Protein AF-A0A518GJH2-F1 (afdb_monomer_lite)

Foldseek 3Di:
DALDCVLVVVLVVLLQVLLVVQLVVVVVLCVVVPNPADPVLSVQLSVCLNLFLLSLCSSVQPDPDHPVRSVVSSVVSVVVVVVLCVCSVPVPDDDDPVVVVVNVVVSNVVSCNRSVSSVVSNVVSSD

Organism: NCBI:txid2528019

Sequence (127 aa):
MRLSWYHLIAFVSFAAIAATIAVRACLIYNEIAGTDKTPLHIGTIALGVVMGPMTGPIANSGEMGGPPVLILWTAILFVVLLATLTPFVFVRTRVSLAMHVLAWCGYLLACLAWFGSSIVSLGHYLS

Structure (mmCIF, N/CA/C/O backbone):
data_AF-A0A518GJH2-F1
#
_entry.id   AF-A0A518GJH2-F1
#
loop_
_atom_site.group_PDB
_atom_site.id
_atom_site.type_symbol
_atom_site.label_atom_id
_atom_site.label_alt_id
_atom_site.label_comp_id
_atom_site.label_asym_id
_atom_site.label_entity_id
_atom_site.label_seq_id
_atom_site.pdbx_PDB_ins_code
_atom_site.Cartn_x
_atom_site.Cartn_y
_atom_site.Cartn_z
_atom_site.occupancy
_atom_site.B_iso_or_equiv
_atom_site.auth_seq_id
_atom_site.auth_comp_id
_atom_site.auth_asym_id
_atom_site.auth_atom_id
_atom_site.pdbx_PDB_model_num
ATOM 1 N N . MET A 1 1 ? -12.882 5.480 24.668 1.00 56.16 1 MET A N 1
ATOM 2 C CA . MET A 1 1 ? -12.505 6.420 23.579 1.00 56.16 1 MET A CA 1
ATOM 3 C C . MET A 1 1 ? -13.247 6.027 22.304 1.00 56.16 1 MET A C 1
ATOM 5 O O . MET A 1 1 ? -13.651 4.873 22.217 1.00 56.16 1 MET A O 1
ATOM 9 N N . ARG A 1 2 ? -13.497 6.956 21.368 1.00 56.94 2 ARG A N 1
ATOM 10 C CA .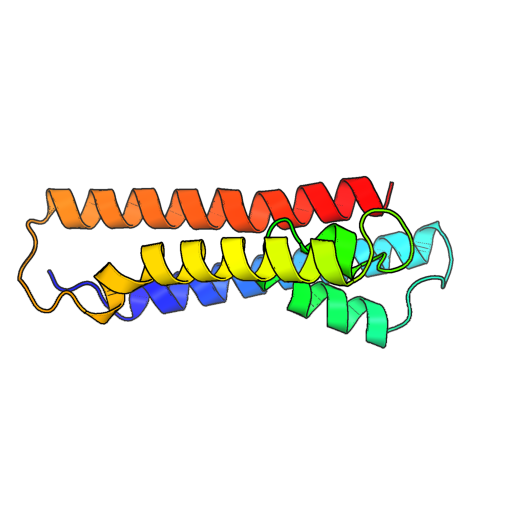 ARG A 1 2 ? -14.057 6.623 20.042 1.00 56.94 2 ARG A CA 1
ATOM 11 C C . ARG A 1 2 ? -12.912 6.285 19.086 1.00 56.94 2 ARG A C 1
ATOM 13 O O . ARG A 1 2 ? -11.862 6.915 19.177 1.00 56.94 2 ARG A O 1
ATOM 20 N N . LEU A 1 3 ? -13.115 5.325 18.188 1.00 57.00 3 LEU A N 1
ATOM 21 C CA . LEU A 1 3 ? -12.245 5.161 17.021 1.00 57.00 3 LEU A CA 1
ATOM 22 C C . LEU A 1 3 ? -12.409 6.425 16.159 1.00 57.00 3 LEU A C 1
ATOM 24 O O . LEU A 1 3 ? -13.532 6.845 15.888 1.00 57.00 3 LEU A O 1
ATOM 28 N N . SER A 1 4 ? -11.309 7.125 15.882 1.00 65.31 4 SER A N 1
ATOM 29 C CA . SER A 1 4 ? -11.326 8.504 15.372 1.00 65.31 4 SER A CA 1
ATOM 30 C C . SER A 1 4 ? -10.571 8.651 14.050 1.00 65.31 4 SER A C 1
ATOM 32 O O . SER A 1 4 ? -9.793 7.776 13.666 1.00 65.31 4 SER A O 1
ATOM 34 N N . TRP A 1 5 ? -10.733 9.815 13.411 1.00 69.44 5 TRP A N 1
ATOM 35 C CA . TRP A 1 5 ? -10.015 10.260 12.208 1.00 69.44 5 TRP A CA 1
ATOM 36 C C . TRP A 1 5 ? -8.495 10.049 12.232 1.00 69.44 5 TRP A C 1
ATOM 38 O O . TRP A 1 5 ? -7.892 9.928 11.170 1.00 69.44 5 TRP A O 1
ATOM 48 N N . TYR A 1 6 ? -7.872 9.933 13.409 1.00 73.25 6 TYR A N 1
ATOM 49 C CA . TYR A 1 6 ? -6.442 9.636 13.534 1.00 73.25 6 TYR A CA 1
ATOM 50 C C . TYR A 1 6 ? -6.035 8.329 12.836 1.00 73.25 6 TYR A C 1
ATOM 52 O O . TYR A 1 6 ? -4.927 8.241 12.317 1.00 73.25 6 TYR A O 1
ATOM 60 N N . HIS A 1 7 ? -6.937 7.347 12.742 1.00 72.88 7 HIS A N 1
ATOM 61 C CA . HIS A 1 7 ? -6.665 6.079 12.059 1.00 72.88 7 HIS A CA 1
ATOM 62 C C . HIS A 1 7 ? -6.573 6.249 10.547 1.00 72.88 7 HIS A C 1
ATOM 64 O O . HIS A 1 7 ? -5.660 5.718 9.912 1.00 72.88 7 HIS A O 1
ATOM 70 N N . LEU A 1 8 ? -7.477 7.050 9.983 1.00 72.12 8 LEU A N 1
ATOM 71 C CA . LEU A 1 8 ? -7.443 7.396 8.570 1.00 72.12 8 LEU A CA 1
ATOM 72 C C . LEU A 1 8 ? -6.216 8.252 8.246 1.00 72.12 8 LEU A C 1
ATOM 74 O O . LEU A 1 8 ? -5.555 8.004 7.246 1.00 72.12 8 LEU A O 1
ATOM 78 N N . ILE A 1 9 ? -5.880 9.215 9.110 1.00 79.44 9 ILE A N 1
ATOM 79 C CA . ILE A 1 9 ? -4.671 10.032 8.948 1.00 79.44 9 ILE A CA 1
ATOM 80 C C . ILE A 1 9 ? -3.436 9.129 8.903 1.00 79.44 9 ILE A C 1
ATOM 82 O O . ILE A 1 9 ? -2.652 9.235 7.967 1.00 79.44 9 ILE A O 1
ATOM 86 N N . ALA A 1 10 ? -3.306 8.187 9.844 1.00 78.44 10 ALA A N 1
ATOM 87 C CA . ALA A 1 10 ? -2.201 7.234 9.835 1.00 78.44 10 ALA A CA 1
ATOM 88 C C . ALA A 1 10 ? -2.176 6.387 8.552 1.00 78.44 10 ALA A C 1
ATOM 90 O O . ALA A 1 10 ? -1.111 6.248 7.959 1.00 78.44 10 ALA A O 1
ATOM 91 N N . PHE A 1 11 ? -3.328 5.892 8.075 1.00 78.06 11 PHE A N 1
ATOM 92 C CA . PHE A 1 11 ? -3.407 5.161 6.802 1.00 78.06 11 PHE A CA 1
ATOM 93 C C . PHE A 1 11 ? -2.824 5.966 5.646 1.00 78.06 11 PHE A C 1
ATOM 95 O O . PHE A 1 11 ? -1.952 5.494 4.922 1.00 78.06 11 PHE A O 1
ATOM 102 N N . VAL A 1 12 ? -3.320 7.195 5.487 1.00 79.81 12 VAL A N 1
ATOM 103 C CA . VAL A 1 12 ? -2.953 8.090 4.392 1.00 79.81 12 VAL A CA 1
ATOM 104 C C . VAL A 1 12 ? -1.471 8.438 4.483 1.00 79.81 12 VAL A C 1
ATOM 106 O O . VAL A 1 12 ? -0.792 8.453 3.460 1.00 79.81 12 VAL A O 1
ATOM 109 N N . SER A 1 13 ? -0.938 8.641 5.692 1.00 84.00 13 SER A N 1
ATOM 110 C CA . SER A 1 13 ? 0.496 8.845 5.903 1.00 84.00 13 SER A CA 1
ATOM 111 C C . SER A 1 13 ? 1.326 7.628 5.485 1.00 84.00 13 SER A C 1
ATOM 113 O O . SER A 1 13 ? 2.295 7.796 4.748 1.00 84.00 13 SER A O 1
ATOM 115 N N . PHE A 1 14 ? 0.950 6.408 5.886 1.00 82.06 14 PHE A N 1
ATOM 116 C CA . PHE A 1 14 ? 1.661 5.194 5.463 1.00 82.06 14 PHE A CA 1
ATOM 117 C C . PHE A 1 14 ? 1.575 4.969 3.950 1.00 82.06 14 PHE A C 1
ATOM 119 O O . PHE A 1 14 ? 2.590 4.662 3.327 1.00 82.06 14 PHE A O 1
ATOM 126 N N . ALA A 1 15 ? 0.404 5.193 3.351 1.00 80.81 15 ALA A N 1
ATOM 127 C CA . ALA A 1 15 ? 0.210 5.107 1.908 1.00 80.81 15 ALA A CA 1
ATOM 128 C C . ALA A 1 15 ? 1.095 6.112 1.157 1.00 80.81 15 ALA A C 1
ATOM 130 O O . ALA A 1 15 ? 1.757 5.743 0.191 1.00 80.81 15 ALA A O 1
ATOM 131 N N . ALA A 1 16 ? 1.166 7.363 1.625 1.00 82.88 16 ALA A N 1
ATOM 132 C CA . ALA A 1 16 ? 2.002 8.399 1.023 1.00 82.88 16 ALA A CA 1
ATOM 133 C C . ALA A 1 16 ? 3.502 8.072 1.121 1.00 82.88 16 ALA A C 1
ATOM 135 O O . ALA A 1 16 ? 4.241 8.247 0.147 1.00 82.88 16 ALA A O 1
ATOM 136 N N . ILE A 1 17 ? 3.956 7.561 2.272 1.00 86.31 17 ILE A N 1
ATOM 137 C CA . ILE A 1 17 ? 5.346 7.120 2.463 1.00 86.31 17 ILE A CA 1
ATOM 138 C C . ILE A 1 17 ? 5.663 5.967 1.507 1.00 86.31 17 ILE A C 1
ATOM 140 O O . ILE A 1 17 ? 6.653 6.026 0.778 1.00 86.31 17 ILE A O 1
ATOM 144 N N . ALA A 1 18 ? 4.810 4.945 1.458 1.00 82.56 18 ALA A N 1
ATOM 145 C CA . ALA A 1 18 ? 5.014 3.783 0.603 1.00 82.56 18 ALA A CA 1
ATOM 146 C C . ALA A 1 18 ? 4.985 4.153 -0.892 1.00 82.56 18 ALA A C 1
ATOM 148 O O . ALA A 1 18 ? 5.837 3.693 -1.649 1.00 82.56 18 ALA A O 1
ATOM 149 N N . ALA A 1 19 ? 4.080 5.044 -1.310 1.00 83.50 19 ALA A N 1
ATOM 150 C CA . ALA A 1 19 ? 4.037 5.569 -2.674 1.00 83.50 19 ALA A CA 1
ATOM 151 C C . ALA A 1 19 ? 5.325 6.328 -3.028 1.00 83.50 19 ALA A C 1
ATOM 153 O O . ALA A 1 19 ? 5.880 6.130 -4.106 1.00 83.50 19 ALA A O 1
ATOM 154 N N . THR A 1 20 ? 5.853 7.138 -2.105 1.00 85.94 20 THR A N 1
ATOM 155 C CA . THR A 1 20 ? 7.126 7.852 -2.301 1.00 85.94 20 THR A CA 1
ATOM 156 C C . THR A 1 20 ? 8.287 6.877 -2.500 1.00 85.94 20 THR A C 1
ATOM 158 O O . THR A 1 20 ? 9.099 7.065 -3.405 1.00 85.94 20 THR A O 1
ATOM 161 N N . ILE A 1 21 ? 8.355 5.816 -1.688 1.00 86.38 21 ILE A N 1
ATOM 162 C CA . ILE A 1 21 ? 9.377 4.768 -1.812 1.00 86.38 21 ILE A CA 1
ATOM 163 C C . ILE A 1 21 ? 9.241 4.043 -3.155 1.00 86.38 21 ILE A C 1
ATOM 165 O O . ILE A 1 21 ? 10.240 3.869 -3.847 1.00 86.38 21 ILE A O 1
ATOM 169 N N . ALA A 1 22 ? 8.024 3.672 -3.558 1.00 83.88 22 ALA A N 1
ATOM 170 C CA . ALA A 1 22 ? 7.772 2.992 -4.826 1.00 83.88 22 ALA A CA 1
ATOM 171 C C . ALA A 1 22 ? 8.164 3.851 -6.039 1.00 83.88 22 ALA A C 1
ATOM 173 O O . ALA A 1 22 ? 8.852 3.367 -6.936 1.00 83.88 22 ALA A O 1
ATOM 174 N N . VAL A 1 23 ? 7.802 5.139 -6.043 1.00 86.56 23 VAL A N 1
ATOM 175 C CA . VAL A 1 23 ? 8.216 6.093 -7.086 1.00 86.56 23 VAL A CA 1
ATOM 176 C C . VAL A 1 23 ? 9.737 6.204 -7.136 1.00 86.56 23 VAL A C 1
ATOM 178 O O . VAL A 1 23 ? 10.321 6.107 -8.212 1.00 86.56 23 VAL A O 1
ATOM 181 N N . ARG A 1 24 ? 10.397 6.362 -5.981 1.00 86.56 24 ARG A N 1
ATOM 182 C CA . ARG A 1 24 ? 11.863 6.411 -5.902 1.00 86.56 24 ARG A CA 1
ATOM 183 C C . ARG A 1 24 ? 12.509 5.137 -6.440 1.00 86.56 24 ARG A C 1
ATOM 185 O O . ARG A 1 24 ? 13.448 5.246 -7.218 1.00 86.56 24 ARG A O 1
ATOM 192 N N . ALA A 1 25 ? 11.997 3.964 -6.078 1.00 82.12 25 ALA A N 1
ATOM 193 C CA . ALA A 1 25 ? 12.499 2.685 -6.571 1.00 82.12 25 ALA A CA 1
ATOM 194 C C . ALA A 1 25 ? 12.365 2.571 -8.097 1.00 82.12 25 ALA A C 1
ATOM 196 O O . ALA A 1 25 ? 13.317 2.168 -8.757 1.00 82.12 25 ALA A O 1
ATOM 197 N N . CYS A 1 26 ? 11.235 3.000 -8.670 1.00 81.81 26 CYS A N 1
ATOM 198 C CA . CYS A 1 26 ? 11.041 2.997 -10.123 1.00 81.81 26 CYS A CA 1
ATOM 199 C C . CYS A 1 26 ? 11.987 3.966 -10.847 1.00 81.81 26 CYS A C 1
ATOM 201 O O . CYS A 1 26 ? 12.497 3.639 -11.914 1.00 81.81 26 CYS A O 1
ATOM 203 N N . LEU A 1 27 ? 12.231 5.152 -10.278 1.00 85.56 27 LEU A N 1
ATOM 204 C CA . LEU A 1 27 ? 13.174 6.122 -10.844 1.00 85.56 27 LEU A CA 1
ATOM 205 C C . LEU A 1 27 ? 14.609 5.585 -10.820 1.00 85.56 27 LEU A C 1
ATOM 207 O O . LEU A 1 27 ? 15.281 5.632 -11.843 1.00 85.56 27 LEU A O 1
ATOM 211 N N . ILE A 1 28 ? 15.041 5.015 -9.691 1.00 85.31 28 ILE A N 1
ATOM 212 C CA . ILE A 1 2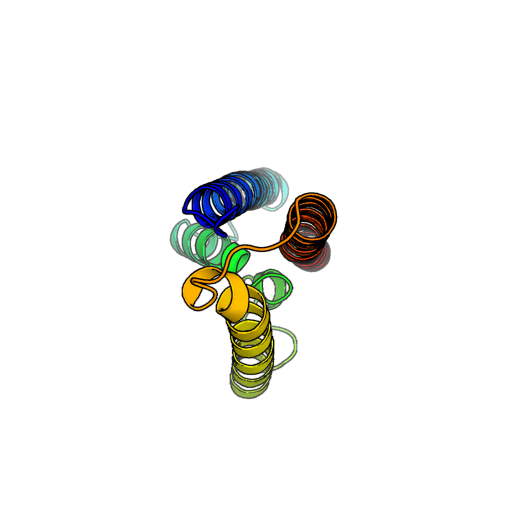8 ? 16.365 4.386 -9.562 1.00 85.31 28 ILE A CA 1
ATOM 213 C C . ILE A 1 28 ? 16.498 3.211 -10.538 1.00 85.31 28 ILE A C 1
ATOM 215 O O . ILE A 1 28 ? 17.519 3.077 -11.205 1.00 85.31 28 ILE A O 1
ATOM 219 N N . TYR A 1 29 ? 15.461 2.378 -10.667 1.00 79.94 29 TYR A N 1
ATOM 220 C CA . TYR A 1 29 ? 15.454 1.286 -11.638 1.00 79.94 29 TYR A CA 1
ATOM 221 C C . TYR A 1 29 ? 15.621 1.807 -13.071 1.00 79.94 29 TYR A C 1
ATOM 223 O O . TYR A 1 29 ? 16.470 1.303 -13.795 1.00 79.94 29 TYR A O 1
ATOM 231 N N . ASN A 1 30 ? 14.892 2.857 -13.463 1.00 82.50 30 ASN A N 1
ATOM 232 C CA . ASN A 1 30 ? 15.046 3.481 -14.781 1.00 82.50 30 ASN A CA 1
ATOM 233 C C . ASN A 1 30 ? 16.439 4.094 -15.015 1.00 82.50 30 ASN A C 1
ATOM 235 O O . ASN A 1 30 ? 16.909 4.153 -16.150 1.00 82.50 30 ASN A O 1
ATOM 239 N N . GLU A 1 31 ? 17.104 4.587 -13.970 1.00 84.44 31 GLU A N 1
ATOM 240 C CA . GLU A 1 31 ? 18.485 5.075 -14.081 1.00 84.44 31 GLU A CA 1
ATOM 241 C C . GLU A 1 31 ? 19.471 3.926 -14.360 1.00 84.44 31 GLU A C 1
ATOM 243 O O . GLU A 1 31 ? 20.432 4.119 -15.102 1.00 84.44 31 GLU A O 1
ATOM 248 N N . ILE A 1 32 ? 19.223 2.731 -13.808 1.00 83.06 32 ILE A N 1
ATOM 249 C CA . ILE A 1 32 ? 20.102 1.555 -13.934 1.00 83.06 32 ILE A CA 1
ATOM 250 C C . ILE A 1 32 ? 19.798 0.739 -15.201 1.00 83.06 32 ILE A C 1
ATOM 252 O O . ILE A 1 32 ? 20.711 0.390 -15.945 1.00 83.06 32 ILE A O 1
ATOM 256 N N . ALA A 1 33 ? 18.526 0.418 -15.446 1.00 75.00 33 ALA A N 1
ATOM 257 C CA . ALA A 1 33 ? 18.062 -0.428 -16.548 1.00 75.00 33 ALA A CA 1
ATOM 258 C C . ALA A 1 33 ? 17.808 0.352 -17.854 1.00 75.00 33 ALA A C 1
ATOM 260 O O . ALA A 1 33 ? 17.539 -0.247 -18.894 1.00 75.00 33 ALA A O 1
ATOM 261 N N . GLY A 1 34 ? 17.893 1.685 -17.817 1.00 74.38 34 GLY A N 1
ATOM 262 C CA . GLY A 1 34 ? 17.456 2.560 -18.902 1.00 74.38 34 GLY A CA 1
ATOM 263 C C . GLY A 1 34 ? 15.966 2.911 -18.811 1.00 74.38 34 GLY A C 1
ATOM 264 O O . GLY A 1 34 ? 15.264 2.553 -17.870 1.00 74.38 34 GLY A O 1
ATOM 265 N N . THR A 1 35 ? 15.454 3.662 -19.787 1.00 71.88 35 THR A N 1
ATOM 266 C CA . THR A 1 35 ? 14.129 4.312 -19.723 1.00 71.88 35 THR A CA 1
ATOM 267 C C . THR A 1 35 ? 12.957 3.370 -20.058 1.00 71.88 35 THR A C 1
ATOM 269 O O . THR A 1 35 ? 12.150 3.657 -20.938 1.00 71.88 35 THR A O 1
ATOM 272 N N . ASP A 1 36 ? 12.849 2.240 -19.359 1.00 71.56 36 ASP A N 1
ATOM 273 C CA . ASP A 1 36 ? 11.829 1.209 -19.612 1.00 71.56 36 ASP A CA 1
ATOM 274 C C . ASP A 1 36 ? 10.449 1.565 -19.013 1.00 71.56 36 ASP A C 1
ATOM 276 O O . ASP A 1 36 ? 9.398 1.338 -19.619 1.00 71.56 36 ASP A O 1
ATOM 280 N N . LYS A 1 37 ? 10.406 2.216 -17.840 1.00 76.56 37 LYS A N 1
ATOM 281 C CA . LYS A 1 37 ? 9.142 2.620 -17.197 1.00 76.56 37 LYS A CA 1
ATOM 282 C C . LYS A 1 37 ? 8.782 4.072 -17.525 1.00 76.56 37 LYS A C 1
ATOM 284 O O . LYS A 1 37 ? 9.484 5.011 -17.158 1.00 76.56 37 LYS A O 1
ATOM 289 N N . THR A 1 38 ? 7.641 4.282 -18.177 1.00 82.25 38 THR A N 1
ATOM 290 C CA . THR A 1 38 ? 7.124 5.626 -18.494 1.00 82.25 38 THR A CA 1
ATOM 291 C C . THR A 1 38 ? 6.602 6.357 -17.244 1.00 82.25 38 THR A C 1
ATOM 293 O O . THR A 1 38 ? 6.227 5.710 -16.263 1.00 82.25 38 THR A O 1
ATOM 296 N N . PRO A 1 39 ? 6.479 7.700 -17.261 1.00 79.81 39 PRO A N 1
ATOM 297 C CA . PRO A 1 39 ? 5.866 8.446 -16.157 1.00 79.81 39 PRO A CA 1
ATOM 298 C C . PRO A 1 39 ? 4.452 7.965 -15.805 1.00 79.81 39 PRO A C 1
ATOM 300 O O . PRO A 1 39 ? 4.078 7.948 -14.634 1.00 79.81 39 PRO A O 1
ATOM 303 N N . LEU A 1 40 ? 3.684 7.525 -16.810 1.00 76.94 40 LEU A N 1
ATOM 304 C CA . LEU A 1 40 ? 2.363 6.936 -16.605 1.00 76.94 40 LEU A CA 1
ATOM 305 C C . LEU A 1 40 ? 2.457 5.624 -15.813 1.00 76.94 40 LEU A C 1
ATOM 307 O O . LEU A 1 40 ? 1.733 5.470 -14.836 1.00 76.94 40 LEU A O 1
ATOM 311 N N . HIS A 1 41 ? 3.390 4.729 -16.165 1.00 76.50 41 HIS A N 1
ATOM 312 C CA . HIS A 1 41 ? 3.636 3.493 -15.411 1.00 76.50 41 HIS A CA 1
ATOM 313 C C . HIS A 1 41 ? 4.019 3.772 -13.955 1.00 76.50 41 HIS A C 1
ATOM 315 O O . HIS A 1 41 ? 3.469 3.156 -13.045 1.00 76.50 41 HIS A O 1
ATOM 321 N N . ILE A 1 42 ? 4.913 4.733 -13.718 1.00 81.69 42 ILE A N 1
ATOM 322 C CA . ILE A 1 42 ? 5.330 5.118 -12.363 1.00 81.69 42 ILE A CA 1
ATOM 323 C C . ILE A 1 42 ? 4.137 5.666 -11.565 1.00 81.69 42 ILE A C 1
ATOM 325 O O . ILE A 1 42 ? 3.960 5.313 -10.399 1.00 81.69 42 ILE A O 1
ATOM 329 N N . GLY A 1 43 ? 3.283 6.478 -12.195 1.00 76.75 43 GLY A N 1
ATOM 330 C CA . GLY A 1 43 ? 2.044 6.969 -11.590 1.00 76.75 43 GLY A CA 1
ATOM 331 C C . GLY A 1 43 ? 1.071 5.841 -11.233 1.00 76.75 43 GLY A C 1
ATOM 332 O O . GLY A 1 43 ? 0.522 5.826 -10.132 1.00 76.75 43 GLY A O 1
ATOM 333 N N . THR A 1 44 ? 0.899 4.856 -12.116 1.00 75.81 44 THR A N 1
ATOM 334 C CA . THR A 1 44 ? 0.065 3.674 -11.856 1.00 75.81 44 THR A CA 1
ATOM 335 C C . THR A 1 44 ? 0.613 2.838 -10.701 1.00 75.81 44 THR A C 1
ATOM 337 O O . THR A 1 44 ? -0.166 2.412 -9.853 1.00 75.81 44 THR A O 1
ATOM 340 N N . ILE A 1 45 ? 1.933 2.655 -10.603 1.00 77.75 45 ILE A N 1
ATOM 341 C CA . ILE A 1 45 ? 2.576 1.953 -9.481 1.00 77.75 45 ILE A CA 1
ATOM 342 C C . ILE A 1 45 ? 2.357 2.718 -8.173 1.00 77.75 45 ILE A C 1
ATOM 344 O O . ILE A 1 45 ? 1.980 2.113 -7.173 1.00 77.75 45 ILE A O 1
ATOM 348 N N . ALA A 1 46 ? 2.520 4.045 -8.178 1.00 80.06 46 ALA A N 1
ATOM 349 C CA . ALA A 1 46 ? 2.304 4.885 -7.001 1.00 80.06 46 ALA A CA 1
ATOM 350 C C . ALA A 1 46 ? 0.871 4.772 -6.451 1.00 80.06 46 ALA A C 1
ATOM 352 O O . ALA A 1 46 ? 0.675 4.732 -5.237 1.00 80.06 46 ALA A O 1
ATOM 353 N N . LEU A 1 47 ? -0.124 4.675 -7.338 1.00 74.88 47 LEU A N 1
ATOM 354 C CA . LEU A 1 47 ? -1.518 4.410 -6.968 1.00 74.88 47 LEU A CA 1
ATOM 355 C C . LEU A 1 47 ? -1.731 2.946 -6.548 1.00 74.88 47 LEU A C 1
ATOM 357 O O . LEU A 1 47 ? -2.465 2.671 -5.598 1.00 74.88 47 LEU A O 1
ATOM 361 N N . GLY A 1 48 ? -1.049 2.019 -7.223 1.00 73.56 48 GLY A N 1
ATOM 362 C CA . GLY A 1 48 ? -1.076 0.583 -6.964 1.00 73.56 48 GLY A CA 1
ATOM 363 C C . GLY A 1 48 ? -0.645 0.213 -5.548 1.00 73.56 48 GLY A C 1
ATOM 364 O O . GLY A 1 48 ? -1.216 -0.711 -4.983 1.00 73.56 48 GLY A O 1
ATOM 365 N N . VAL A 1 49 ? 0.253 0.987 -4.926 1.00 77.19 49 VAL A N 1
ATOM 366 C CA . VAL A 1 49 ? 0.726 0.780 -3.540 1.00 77.19 49 VAL A CA 1
ATOM 367 C C . VAL A 1 49 ? -0.409 0.688 -2.517 1.00 77.19 49 VAL A C 1
ATOM 369 O O . VAL A 1 49 ? -0.307 -0.048 -1.533 1.00 77.19 49 VAL A O 1
ATOM 372 N N . VAL A 1 50 ? -1.529 1.378 -2.751 1.00 75.12 50 VAL A N 1
ATOM 373 C CA . VAL A 1 50 ? -2.717 1.284 -1.885 1.00 75.12 50 VAL A CA 1
ATOM 374 C C . VAL A 1 50 ? -3.329 -0.123 -1.923 1.00 75.12 50 VAL A C 1
ATOM 376 O O . VAL A 1 50 ? -3.906 -0.578 -0.936 1.00 75.12 50 VAL A O 1
ATOM 379 N N . MET A 1 51 ? -3.144 -0.848 -3.025 1.00 70.06 51 MET A N 1
ATOM 380 C CA . MET A 1 51 ? -3.612 -2.220 -3.233 1.00 70.06 51 MET A CA 1
ATOM 381 C C . MET A 1 51 ? -2.698 -3.276 -2.588 1.00 70.06 51 MET A C 1
ATOM 383 O O . MET A 1 51 ? -2.977 -4.472 -2.690 1.00 70.06 51 MET A O 1
ATOM 387 N N . GLY A 1 52 ? -1.625 -2.858 -1.908 1.00 77.12 52 GLY A N 1
ATOM 388 C CA . GLY A 1 52 ? -0.772 -3.746 -1.126 1.00 77.12 52 GLY A CA 1
ATOM 389 C C . GLY A 1 52 ? 0.010 -4.721 -2.016 1.00 77.12 52 GLY A C 1
ATOM 390 O O . GLY A 1 52 ? 0.703 -4.284 -2.934 1.00 77.12 52 GLY A O 1
ATOM 391 N N . PRO A 1 53 ? -0.084 -6.043 -1.802 1.00 70.88 53 PRO A N 1
ATOM 392 C CA . PRO A 1 53 ? 0.699 -7.029 -2.553 1.00 70.88 53 PRO A CA 1
ATOM 393 C C . PRO A 1 53 ? 0.363 -7.079 -4.056 1.00 70.88 53 PRO A C 1
ATOM 395 O O . PRO A 1 53 ? 1.066 -7.740 -4.817 1.00 70.88 53 PRO A O 1
ATOM 398 N N . MET A 1 54 ? -0.682 -6.374 -4.505 1.00 70.38 54 MET A N 1
ATOM 399 C CA . MET A 1 54 ? -1.052 -6.280 -5.920 1.00 70.38 54 MET A CA 1
ATOM 400 C C . MET A 1 54 ? -0.224 -5.271 -6.721 1.00 70.38 54 MET A C 1
ATOM 402 O O . MET A 1 54 ? -0.277 -5.284 -7.949 1.00 70.38 54 MET A O 1
ATOM 406 N N . THR A 1 55 ? 0.584 -4.444 -6.061 1.00 75.50 55 THR A N 1
ATOM 407 C CA . THR A 1 55 ? 1.428 -3.438 -6.721 1.00 75.50 55 THR A CA 1
ATOM 408 C C . THR A 1 55 ? 2.405 -4.036 -7.726 1.00 75.50 55 THR A C 1
ATOM 410 O O . THR A 1 55 ? 2.564 -3.470 -8.802 1.00 75.50 55 THR A O 1
ATOM 413 N N . GLY A 1 56 ? 3.033 -5.177 -7.420 1.00 71.25 56 GLY A N 1
ATOM 414 C CA . GLY A 1 56 ? 3.958 -5.847 -8.342 1.00 71.25 56 GLY A CA 1
ATOM 415 C C . GLY A 1 56 ? 3.273 -6.313 -9.634 1.00 71.25 56 GLY A C 1
ATOM 416 O O . GLY A 1 56 ? 3.679 -5.892 -10.716 1.00 71.25 56 GLY A O 1
ATOM 417 N N . PRO A 1 57 ? 2.172 -7.083 -9.552 1.00 70.06 57 PRO A N 1
ATOM 418 C CA . PRO A 1 57 ? 1.400 -7.459 -10.736 1.00 70.06 57 PRO A CA 1
ATOM 419 C C . PRO A 1 57 ? 0.825 -6.264 -11.516 1.00 70.06 57 PRO A C 1
ATOM 421 O O . PRO A 1 57 ? 0.784 -6.294 -12.743 1.00 70.06 57 PRO A O 1
ATOM 424 N N . ILE A 1 58 ? 0.429 -5.177 -10.840 1.00 71.25 58 ILE A N 1
ATOM 425 C CA . ILE A 1 58 ? 0.024 -3.922 -11.503 1.00 71.25 58 ILE A CA 1
ATOM 426 C C . ILE A 1 58 ? 1.204 -3.294 -12.268 1.00 71.25 58 ILE A C 1
ATOM 428 O O . ILE A 1 58 ? 1.019 -2.803 -13.381 1.00 71.25 58 ILE A O 1
ATOM 432 N N . ALA A 1 59 ? 2.414 -3.329 -11.700 1.00 69.31 59 ALA A N 1
ATOM 433 C CA . ALA A 1 59 ? 3.630 -2.787 -12.310 1.00 69.31 59 ALA A CA 1
ATOM 434 C C . ALA A 1 59 ? 4.056 -3.525 -13.593 1.00 69.31 59 ALA A C 1
ATOM 436 O O . ALA A 1 59 ? 4.732 -2.936 -14.441 1.00 69.31 59 ALA A O 1
ATOM 437 N N . ASN A 1 60 ? 3.660 -4.794 -13.731 1.00 67.19 60 ASN A N 1
ATOM 438 C CA . ASN A 1 60 ? 4.064 -5.691 -14.812 1.00 67.19 60 ASN A CA 1
ATOM 439 C C . ASN A 1 60 ? 2.871 -6.463 -15.397 1.00 67.19 60 ASN A C 1
ATOM 441 O O . ASN A 1 60 ? 2.986 -7.656 -15.646 1.00 67.19 60 ASN A O 1
ATOM 445 N N . SER A 1 61 ? 1.740 -5.792 -15.657 1.00 60.00 61 SER A N 1
ATOM 446 C CA . SER A 1 61 ? 0.475 -6.379 -16.164 1.00 60.00 61 SER A CA 1
ATOM 447 C C . SER A 1 61 ? 0.550 -7.275 -17.429 1.00 60.00 61 SER A C 1
ATOM 449 O O . SER A 1 61 ? -0.481 -7.767 -17.889 1.00 60.00 61 SER A O 1
ATOM 451 N N . GLY A 1 62 ? 1.746 -7.516 -17.978 1.00 55.28 62 GLY A N 1
ATOM 452 C CA . GLY A 1 62 ? 2.045 -8.487 -19.029 1.00 55.28 62 GLY A CA 1
ATOM 453 C C . GLY A 1 62 ? 2.568 -9.858 -18.566 1.00 55.28 62 GLY A C 1
ATOM 454 O O . GLY A 1 62 ? 2.454 -10.797 -19.348 1.00 55.28 62 GLY A O 1
ATOM 455 N N . GLU A 1 63 ? 3.084 -10.034 -17.340 1.00 55.56 63 GLU A N 1
ATOM 456 C CA . GLU A 1 63 ? 3.682 -11.313 -16.907 1.00 55.56 63 GLU A CA 1
ATOM 457 C C . GLU A 1 63 ? 3.181 -11.793 -15.526 1.00 55.56 63 GLU A C 1
ATOM 459 O O . GLU A 1 63 ? 3.331 -11.131 -14.505 1.00 55.56 63 GLU A O 1
ATOM 464 N N . MET A 1 64 ? 2.589 -12.997 -15.549 1.00 39.78 64 MET A N 1
ATOM 465 C CA . MET A 1 64 ? 1.945 -13.792 -14.485 1.00 39.78 64 MET A CA 1
ATOM 466 C C . MET A 1 64 ? 0.608 -13.298 -13.896 1.00 39.78 64 MET A C 1
ATOM 468 O O . MET A 1 64 ? 0.528 -12.397 -13.069 1.00 39.78 64 MET A O 1
ATOM 472 N N . GLY A 1 65 ? -0.454 -14.040 -14.247 1.00 46.56 65 GLY A N 1
ATOM 473 C CA . GLY A 1 65 ? -1.809 -13.885 -13.716 1.00 46.56 65 GLY A CA 1
ATOM 474 C C . GLY A 1 65 ? -2.583 -12.817 -14.476 1.00 46.56 65 GLY A C 1
ATOM 475 O O . GLY A 1 65 ? -2.675 -11.685 -14.023 1.00 46.56 65 GLY A O 1
ATOM 476 N N . GLY A 1 66 ? -3.130 -13.175 -15.642 1.00 52.69 66 GLY A N 1
ATOM 477 C CA . GLY A 1 66 ? -3.852 -12.235 -16.503 1.00 52.69 66 GLY A CA 1
ATOM 478 C C . GLY A 1 66 ? -4.949 -11.429 -15.780 1.00 52.69 66 GLY A C 1
ATOM 479 O O . GLY A 1 66 ? -5.332 -11.757 -14.651 1.00 52.69 66 GLY A O 1
ATOM 480 N N . PRO A 1 67 ? -5.530 -10.417 -16.453 1.00 58.91 67 PRO A N 1
ATOM 481 C CA . PRO A 1 67 ? -6.456 -9.446 -15.859 1.00 58.91 67 PRO A CA 1
ATOM 482 C C . PRO A 1 67 ? -7.513 -10.025 -14.891 1.00 58.91 67 PRO A C 1
ATOM 484 O O . PRO A 1 67 ? -7.738 -9.422 -13.842 1.00 58.91 67 PRO A O 1
ATOM 487 N N . PRO A 1 68 ? -8.125 -11.204 -15.142 1.00 60.69 68 PRO A N 1
ATOM 488 C CA . PRO A 1 68 ? -9.132 -11.775 -14.242 1.00 60.69 68 PRO A CA 1
ATOM 489 C C . PRO A 1 68 ? -8.613 -12.172 -12.850 1.00 60.69 68 PRO A C 1
ATOM 491 O O . PRO A 1 68 ? -9.313 -11.981 -11.857 1.00 60.69 68 PRO A O 1
ATOM 494 N N . VAL A 1 69 ? -7.397 -12.720 -12.753 1.00 62.69 69 VAL A N 1
ATOM 495 C CA . VAL A 1 69 ? -6.823 -13.201 -11.479 1.00 62.69 69 VAL A CA 1
ATOM 496 C C . VAL A 1 69 ? -6.398 -12.016 -10.613 1.00 62.69 69 VAL A C 1
ATOM 498 O O . VAL A 1 69 ? -6.625 -12.005 -9.404 1.00 62.69 69 VAL A O 1
ATOM 501 N N . LEU A 1 70 ? -5.863 -10.982 -11.259 1.00 61.91 70 LEU A N 1
ATOM 502 C CA . LEU A 1 70 ? -5.491 -9.705 -10.656 1.00 61.91 70 LEU A CA 1
ATOM 503 C C . LEU A 1 70 ? -6.715 -8.983 -10.070 1.00 61.91 70 LEU A C 1
ATOM 505 O O . LEU A 1 70 ? -6.675 -8.530 -8.927 1.00 61.91 70 LEU A O 1
ATOM 509 N N . ILE A 1 71 ? -7.831 -8.948 -10.809 1.00 66.19 71 ILE A N 1
ATOM 510 C CA . ILE A 1 71 ? -9.102 -8.366 -10.349 1.00 66.19 71 ILE A CA 1
ATOM 511 C C . ILE A 1 71 ? -9.669 -9.145 -9.157 1.00 66.19 71 ILE A C 1
ATOM 513 O O . ILE A 1 71 ? -10.111 -8.531 -8.187 1.00 66.19 71 ILE A O 1
ATOM 517 N N . LEU A 1 72 ? -9.634 -10.482 -9.197 1.00 69.25 72 LEU A N 1
ATOM 518 C CA . LEU A 1 72 ? -10.138 -11.325 -8.110 1.00 69.25 72 LEU A CA 1
ATOM 519 C C . LEU A 1 72 ? -9.372 -11.082 -6.804 1.00 69.25 72 LEU A C 1
ATOM 521 O O . LEU A 1 72 ? -9.985 -10.802 -5.774 1.00 69.25 72 LEU A O 1
ATOM 525 N N . TRP A 1 73 ? -8.041 -11.153 -6.843 1.00 65.44 73 TRP A N 1
ATOM 526 C CA . TRP A 1 73 ? -7.210 -10.913 -5.662 1.00 65.44 73 TRP A CA 1
ATOM 527 C C . TRP A 1 73 ? -7.343 -9.485 -5.154 1.00 65.44 73 TRP A C 1
ATOM 529 O O . TRP A 1 73 ? -7.480 -9.283 -3.951 1.00 65.44 73 TRP A O 1
ATOM 539 N N . THR A 1 74 ? -7.405 -8.512 -6.061 1.00 67.12 74 THR A N 1
ATOM 540 C CA . THR A 1 74 ? -7.674 -7.113 -5.728 1.00 67.12 74 THR A CA 1
ATOM 541 C C . THR A 1 74 ? -9.007 -6.953 -4.997 1.00 67.12 74 THR A C 1
ATOM 543 O O . THR A 1 74 ? -9.057 -6.295 -3.960 1.00 67.12 74 THR A O 1
ATOM 546 N N . ALA A 1 75 ? -10.079 -7.585 -5.479 1.00 69.75 75 ALA A N 1
ATOM 547 C CA . ALA A 1 75 ? -11.388 -7.538 -4.835 1.00 69.75 75 ALA A CA 1
ATOM 548 C C . ALA A 1 75 ? -11.363 -8.182 -3.441 1.00 69.75 75 ALA A C 1
ATOM 550 O O . ALA A 1 75 ? -11.866 -7.589 -2.489 1.00 69.75 75 ALA A O 1
ATOM 551 N N . ILE A 1 76 ? -10.735 -9.354 -3.294 1.00 72.50 76 I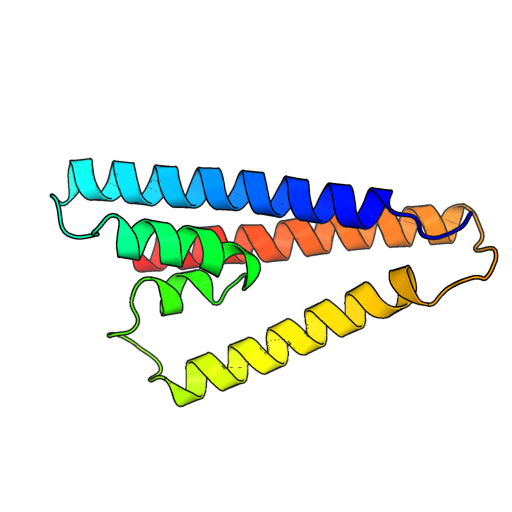LE A N 1
ATOM 552 C CA . ILE A 1 76 ? -10.598 -10.049 -2.003 1.00 72.50 76 ILE A CA 1
ATOM 553 C C . ILE A 1 76 ? -9.833 -9.173 -1.006 1.00 72.50 76 ILE A C 1
ATOM 555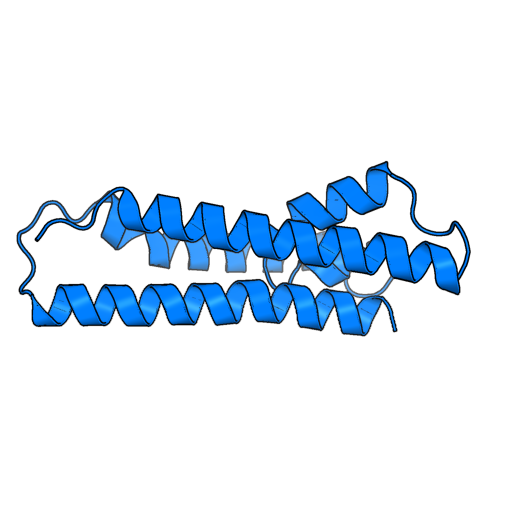 O O . ILE A 1 76 ? -10.295 -8.940 0.109 1.00 72.50 76 ILE A O 1
ATOM 559 N N . LEU A 1 77 ? -8.686 -8.642 -1.422 1.00 69.56 77 LEU A N 1
ATOM 560 C CA . LEU A 1 77 ? -7.820 -7.792 -0.611 1.00 69.56 77 LEU A CA 1
ATOM 561 C C . LEU A 1 77 ? -8.518 -6.485 -0.214 1.00 69.56 77 LEU A C 1
ATOM 563 O O . LEU A 1 77 ? -8.445 -6.078 0.945 1.00 69.56 77 LEU A O 1
ATOM 567 N N . PHE A 1 78 ? -9.267 -5.869 -1.128 1.00 70.31 78 PHE A N 1
ATOM 568 C CA . PHE A 1 78 ? -10.042 -4.663 -0.846 1.00 70.31 78 PHE A CA 1
ATOM 569 C C . PHE A 1 78 ? -11.202 -4.927 0.120 1.00 70.31 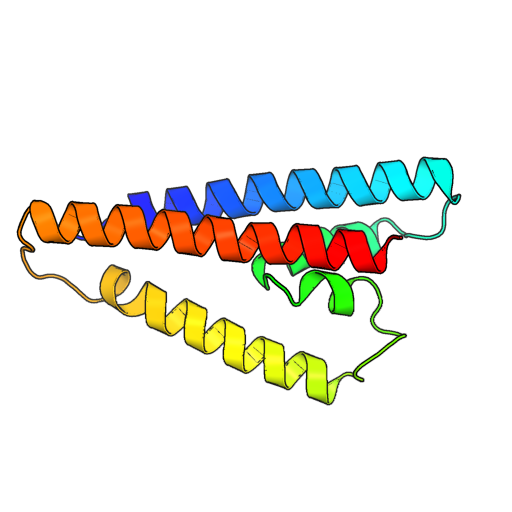78 PHE A C 1
ATOM 571 O O . PHE A 1 78 ? -11.438 -4.130 1.025 1.00 70.31 78 PHE A O 1
ATOM 578 N N . VAL A 1 79 ? -11.893 -6.063 -0.009 1.00 72.88 79 VAL A N 1
ATOM 579 C CA . VAL A 1 79 ? -12.939 -6.480 0.938 1.00 72.88 79 VAL A CA 1
ATOM 580 C C . VAL A 1 79 ? -12.348 -6.730 2.322 1.00 72.88 79 VAL A C 1
ATOM 582 O O . VAL A 1 79 ? -12.930 -6.290 3.308 1.00 72.88 79 VAL A O 1
ATOM 585 N N . VAL A 1 80 ? -11.181 -7.370 2.418 1.00 69.56 80 VAL A N 1
ATOM 586 C CA . VAL A 1 80 ? -10.476 -7.585 3.693 1.00 69.56 80 VAL A CA 1
ATOM 587 C C . VAL A 1 80 ? -10.045 -6.250 4.310 1.00 69.56 80 VAL A C 1
ATOM 589 O O . VAL A 1 80 ? -10.252 -6.023 5.504 1.00 69.56 80 VAL A O 1
ATOM 592 N N . LEU A 1 81 ? -9.519 -5.325 3.506 1.00 67.94 81 LEU A N 1
ATOM 593 C CA . LEU A 1 81 ? -9.174 -3.976 3.952 1.00 67.94 81 LEU A CA 1
ATOM 594 C C . LEU A 1 81 ? -10.415 -3.221 4.455 1.00 67.94 81 LEU A C 1
ATOM 596 O O . LEU A 1 81 ? -10.411 -2.692 5.562 1.00 67.94 81 LEU A O 1
ATOM 600 N N . LEU A 1 82 ? -11.515 -3.219 3.701 1.00 66.19 82 LEU A N 1
ATOM 601 C CA . LEU A 1 82 ? -12.761 -2.586 4.134 1.00 66.19 82 LEU A CA 1
ATOM 602 C C . LEU A 1 82 ? -13.320 -3.243 5.396 1.00 66.19 82 LEU A C 1
ATOM 604 O O . LEU A 1 82 ? -13.693 -2.523 6.316 1.00 66.19 82 LEU A O 1
ATOM 608 N N . ALA A 1 83 ? -13.307 -4.576 5.476 1.00 65.44 83 ALA A N 1
ATOM 609 C CA . ALA A 1 83 ? -13.755 -5.340 6.637 1.00 65.44 83 ALA A CA 1
ATOM 610 C C . ALA A 1 83 ? -12.963 -4.964 7.900 1.00 65.44 83 ALA A C 1
ATOM 612 O O . ALA A 1 83 ? -13.554 -4.747 8.961 1.00 65.44 83 ALA A O 1
ATOM 613 N N . THR A 1 84 ? -11.642 -4.811 7.782 1.00 62.81 84 THR A N 1
ATOM 614 C CA . THR A 1 84 ? -10.785 -4.360 8.891 1.00 62.81 84 THR A CA 1
ATOM 615 C C . THR A 1 84 ? -10.989 -2.886 9.240 1.00 62.81 84 THR A C 1
ATOM 617 O O . THR A 1 84 ? -10.849 -2.527 10.406 1.00 62.81 84 THR A O 1
ATOM 620 N N . LEU A 1 85 ? -11.401 -2.042 8.287 1.00 61.88 85 LEU A N 1
ATOM 621 C CA . LEU A 1 85 ? -11.726 -0.629 8.510 1.00 61.88 85 LEU A CA 1
ATOM 622 C C . LEU A 1 85 ? -13.147 -0.403 9.075 1.00 61.88 85 LEU A C 1
ATOM 624 O O . LEU A 1 85 ? -13.375 0.580 9.783 1.00 61.88 85 LEU A O 1
ATOM 628 N N . THR A 1 86 ? -14.103 -1.309 8.832 1.00 62.31 86 THR A N 1
ATOM 629 C CA . THR A 1 86 ? -15.516 -1.209 9.270 1.00 62.31 86 THR A CA 1
ATOM 630 C C . THR A 1 86 ? -15.690 -0.902 10.763 1.00 62.31 86 THR A C 1
ATOM 632 O O . THR A 1 86 ? -16.454 0.005 11.099 1.00 62.31 86 THR A O 1
ATOM 635 N N . PRO A 1 87 ? -14.981 -1.568 11.697 1.00 60.62 87 PRO A N 1
ATOM 636 C CA . PRO A 1 87 ? -15.092 -1.257 13.120 1.00 60.62 87 PRO A CA 1
ATOM 637 C C . PRO A 1 87 ? -14.756 0.208 13.424 1.00 60.62 87 PRO A C 1
ATOM 639 O O . PRO A 1 87 ? -15.400 0.831 14.262 1.00 60.62 87 PRO A O 1
ATOM 642 N N . PHE A 1 88 ? -13.809 0.805 12.702 1.00 61.12 88 PHE A N 1
ATOM 643 C CA . PHE A 1 88 ? -13.397 2.193 12.909 1.00 61.12 88 PHE A CA 1
ATOM 644 C C . PHE A 1 88 ? -14.433 3.207 12.410 1.00 61.12 88 PHE A C 1
ATOM 646 O O . PHE A 1 88 ? -14.562 4.282 12.992 1.00 61.12 88 PHE A O 1
ATOM 653 N N . VAL A 1 89 ? -15.198 2.857 11.372 1.00 57.75 89 VAL A N 1
ATOM 654 C CA . VAL A 1 89 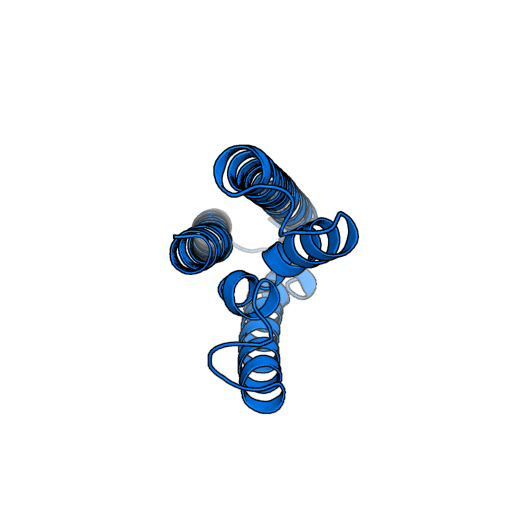? -16.227 3.727 10.779 1.00 57.75 89 VAL A CA 1
ATOM 655 C C . VAL A 1 89 ? -17.564 3.630 11.527 1.00 57.75 89 VAL A C 1
ATOM 657 O O . VAL A 1 89 ? -18.272 4.629 11.664 1.00 57.75 89 VAL A O 1
ATOM 660 N N . PHE A 1 90 ? -17.910 2.449 12.053 1.00 54.88 90 PHE A N 1
ATOM 661 C CA . PHE A 1 90 ? -19.250 2.171 12.589 1.00 54.88 90 PHE A CA 1
ATOM 662 C C . PHE A 1 90 ? -19.325 2.038 14.121 1.00 54.88 90 PHE A C 1
ATOM 664 O O . PHE A 1 90 ? -20.416 2.165 14.686 1.00 54.88 90 PHE A O 1
ATOM 671 N N . VAL A 1 91 ? -18.208 1.850 14.837 1.00 58.44 91 VAL A N 1
ATOM 672 C CA . VAL A 1 91 ? -18.231 1.734 16.306 1.00 58.44 91 VAL A CA 1
ATOM 673 C C . VAL A 1 91 ? -18.360 3.117 16.951 1.00 58.44 91 VAL A C 1
ATOM 675 O O . VAL A 1 91 ? -17.392 3.838 17.190 1.00 58.44 91 VAL A O 1
ATOM 678 N N . ARG A 1 92 ? -19.604 3.483 17.284 1.00 57.81 92 ARG A N 1
ATOM 679 C CA . ARG A 1 92 ? -19.952 4.694 18.053 1.00 57.81 92 ARG A CA 1
ATOM 680 C C . ARG A 1 92 ? -19.924 4.490 19.576 1.00 57.81 92 ARG A C 1
ATOM 682 O O . ARG A 1 92 ? -20.205 5.433 20.321 1.00 57.81 92 ARG A O 1
ATOM 689 N N . THR A 1 93 ? -19.603 3.286 20.051 1.00 61.00 93 THR A N 1
ATOM 690 C CA . THR A 1 93 ? -19.631 2.912 21.473 1.00 61.00 93 THR A CA 1
ATOM 691 C C . THR A 1 93 ? -18.319 3.241 22.192 1.00 61.00 93 THR A C 1
ATOM 693 O O . THR A 1 93 ? -17.252 3.364 21.590 1.00 61.00 93 THR A O 1
ATOM 696 N N . ARG A 1 94 ? -18.389 3.448 23.514 1.00 65.62 94 ARG A N 1
ATOM 697 C CA . ARG A 1 94 ? -17.197 3.686 24.339 1.00 65.62 94 ARG A CA 1
ATOM 698 C C . ARG A 1 94 ? -16.465 2.362 24.545 1.00 65.62 94 ARG A C 1
ATOM 700 O O . ARG A 1 94 ? -16.939 1.510 25.282 1.00 65.62 94 ARG A O 1
ATOM 707 N N . VAL A 1 95 ? -15.298 2.225 23.926 1.00 68.44 95 VAL A N 1
ATOM 708 C CA . VAL A 1 95 ? -14.402 1.081 24.142 1.00 68.44 95 VAL A CA 1
ATOM 709 C C . VAL A 1 95 ? -13.466 1.369 25.323 1.00 68.44 95 VAL A C 1
ATOM 711 O O . VAL A 1 95 ? -13.086 2.533 25.534 1.00 68.44 95 VAL A O 1
ATOM 714 N N . SER A 1 96 ? -13.110 0.330 26.090 1.00 81.25 96 SER A N 1
ATOM 715 C CA . SER A 1 96 ? -12.099 0.412 27.152 1.00 81.25 96 SER A CA 1
ATOM 716 C C . SER A 1 96 ? -10.745 0.851 26.583 1.00 81.25 96 SER A C 1
ATOM 718 O O . SER A 1 96 ? -10.446 0.623 25.409 1.00 81.25 96 SER A O 1
ATOM 720 N N . LEU A 1 97 ? -9.923 1.507 27.408 1.00 79.88 97 LEU A N 1
ATOM 721 C CA . LEU A 1 97 ? -8.628 2.038 26.971 1.00 79.88 97 LEU A CA 1
ATOM 722 C C . LEU A 1 97 ? -7.712 0.928 26.432 1.00 79.88 97 LEU A C 1
ATOM 724 O O . LEU A 1 97 ? -7.127 1.091 25.367 1.00 79.88 97 LEU A O 1
ATOM 728 N N . ALA A 1 98 ? -7.654 -0.217 27.120 1.00 79.56 98 ALA A N 1
ATOM 729 C CA . ALA A 1 98 ? -6.831 -1.356 26.715 1.00 79.56 98 ALA A CA 1
ATOM 730 C C . ALA A 1 98 ? -7.204 -1.885 25.318 1.00 79.56 98 ALA A C 1
ATOM 732 O O . ALA A 1 98 ? -6.335 -2.064 24.470 1.00 79.56 98 ALA A O 1
ATOM 733 N N . MET A 1 99 ? -8.500 -2.059 25.044 1.00 76.88 99 MET A N 1
ATOM 734 C CA . MET A 1 99 ? -8.974 -2.523 23.734 1.00 76.88 99 MET A CA 1
ATOM 735 C C . MET A 1 99 ? -8.729 -1.492 22.630 1.00 76.88 99 MET A C 1
ATOM 737 O O . MET A 1 99 ? -8.449 -1.863 21.494 1.00 76.88 99 MET A O 1
ATOM 741 N N . HIS A 1 100 ? -8.798 -0.199 22.956 1.00 73.56 100 HIS A N 1
ATOM 742 C CA . HIS A 1 100 ? -8.472 0.871 22.015 1.00 73.56 100 HIS A CA 1
ATOM 743 C C . HIS A 1 100 ? -6.988 0.849 21.623 1.00 73.56 100 HIS A C 1
ATOM 745 O O . HIS A 1 100 ? -6.667 0.926 20.441 1.00 73.56 100 HIS A O 1
ATOM 751 N N . VAL A 1 101 ? -6.090 0.687 22.601 1.00 78.81 101 VAL A N 1
ATOM 752 C CA . VAL A 1 101 ? -4.643 0.575 22.359 1.00 78.81 101 VAL A CA 1
ATOM 753 C C . VAL A 1 101 ? -4.321 -0.677 21.543 1.00 78.81 101 VAL A C 1
ATOM 755 O O . VAL A 1 101 ? -3.586 -0.588 20.566 1.00 78.81 101 VAL A O 1
ATOM 758 N N . LEU A 1 102 ? -4.915 -1.827 21.877 1.00 78.31 102 LEU A N 1
ATOM 759 C CA . LEU A 1 102 ? -4.714 -3.068 21.121 1.00 78.31 102 LEU A CA 1
ATOM 760 C C . LEU A 1 102 ? -5.190 -2.949 19.669 1.00 78.31 102 LEU A C 1
ATOM 762 O O . LEU A 1 102 ? -4.468 -3.350 18.758 1.00 78.31 102 LEU A O 1
ATOM 766 N N . ALA A 1 103 ? -6.367 -2.359 19.442 1.00 74.75 103 ALA A N 1
ATOM 767 C CA . ALA A 1 103 ? -6.869 -2.100 18.096 1.00 74.75 103 ALA A CA 1
ATOM 768 C C . ALA A 1 103 ? -5.934 -1.166 17.312 1.00 74.75 103 ALA A C 1
ATOM 770 O O . ALA A 1 103 ? -5.700 -1.394 16.127 1.00 74.75 103 ALA A O 1
ATOM 771 N N . TRP A 1 104 ? -5.352 -0.161 17.976 1.00 76.69 104 TRP A N 1
ATOM 772 C CA . TRP A 1 104 ? -4.384 0.748 17.364 1.00 76.69 104 TRP A CA 1
ATOM 773 C C . TRP A 1 104 ? -3.085 0.048 16.969 1.00 76.69 104 TRP A C 1
ATOM 775 O O . TRP A 1 104 ? -2.638 0.166 15.830 1.00 76.69 104 TRP A O 1
ATOM 785 N N . CYS A 1 105 ? -2.504 -0.736 17.876 1.00 80.31 105 CYS A N 1
ATOM 786 C CA . CYS A 1 105 ? -1.299 -1.508 17.592 1.00 80.31 105 CYS A CA 1
ATOM 787 C C . CYS A 1 105 ? -1.532 -2.517 16.460 1.00 80.31 105 CYS A C 1
ATOM 789 O O . CYS A 1 105 ? -0.727 -2.588 15.533 1.00 80.31 105 CYS A O 1
ATOM 791 N N . GLY A 1 106 ? -2.647 -3.254 16.494 1.00 76.75 106 GLY A N 1
ATOM 792 C CA . GLY A 1 106 ? -3.004 -4.206 15.440 1.00 76.75 106 GLY A CA 1
ATOM 793 C C . GLY A 1 106 ? -3.191 -3.529 14.082 1.00 76.75 106 GLY A C 1
ATOM 794 O O . GLY A 1 106 ? -2.701 -4.023 13.071 1.00 76.75 106 GLY A O 1
ATOM 795 N N . TYR A 1 107 ? -3.825 -2.357 14.064 1.00 73.81 107 TYR A N 1
ATOM 796 C CA . TYR A 1 107 ? -4.003 -1.558 12.858 1.00 73.81 107 TYR A CA 1
ATOM 797 C C . TYR A 1 107 ? -2.676 -1.086 12.250 1.00 73.81 107 TYR A C 1
ATOM 799 O O . TYR A 1 107 ? -2.466 -1.224 11.044 1.00 73.81 107 TYR A O 1
ATOM 807 N N . LEU A 1 108 ? -1.757 -0.574 13.073 1.00 78.88 108 LEU A N 1
ATOM 808 C CA . LEU A 1 108 ? -0.432 -0.146 12.617 1.00 78.88 108 LEU A CA 1
ATOM 809 C C . LEU A 1 108 ? 0.385 -1.319 12.063 1.00 78.88 108 LEU A C 1
ATOM 811 O O . LEU A 1 108 ? 1.002 -1.185 11.009 1.00 78.88 108 LEU A O 1
ATOM 815 N N . LEU A 1 109 ? 0.353 -2.476 12.730 1.00 80.06 109 LEU A N 1
ATOM 816 C CA . LEU A 1 109 ? 1.017 -3.690 12.249 1.00 80.06 109 LEU A CA 1
ATOM 817 C C . LEU A 1 109 ? 0.424 -4.177 10.923 1.00 80.06 109 LEU A C 1
ATOM 819 O O . LEU A 1 109 ? 1.177 -4.532 10.019 1.00 80.06 109 LEU A O 1
ATOM 823 N N . ALA A 1 110 ? -0.902 -4.144 10.776 1.00 76.06 110 ALA A N 1
ATOM 824 C CA . ALA A 1 110 ? -1.568 -4.491 9.525 1.00 76.06 110 ALA A CA 1
ATOM 825 C C . ALA A 1 110 ? -1.186 -3.527 8.393 1.00 76.06 110 ALA A C 1
ATOM 827 O O . ALA A 1 110 ? -0.875 -3.984 7.297 1.00 76.06 110 ALA A O 1
ATOM 828 N N . CYS A 1 111 ? -1.125 -2.216 8.658 1.00 75.44 111 CYS A N 1
ATOM 829 C CA . CYS A 1 111 ? -0.656 -1.228 7.683 1.00 75.44 111 CYS A CA 1
ATOM 830 C C . CYS A 1 111 ? 0.798 -1.493 7.273 1.00 75.44 111 CYS A C 1
ATOM 832 O O . CYS A 1 111 ? 1.109 -1.512 6.084 1.00 75.44 111 CYS A O 1
ATOM 834 N N . LEU A 1 112 ? 1.686 -1.746 8.238 1.00 81.19 112 LEU A N 1
ATOM 835 C CA . LEU A 1 112 ? 3.088 -2.071 7.966 1.00 81.19 112 LEU A CA 1
ATOM 836 C C . LEU A 1 112 ? 3.225 -3.342 7.124 1.00 81.19 112 LEU A C 1
ATOM 838 O O . LEU A 1 112 ? 3.973 -3.341 6.152 1.00 81.19 112 LEU A O 1
ATOM 842 N N . ALA A 1 113 ? 2.486 -4.402 7.454 1.00 80.81 113 ALA A N 1
ATOM 843 C CA . ALA A 1 113 ? 2.483 -5.637 6.675 1.00 80.81 113 ALA A CA 1
ATOM 844 C C . ALA A 1 113 ? 1.929 -5.411 5.259 1.00 80.81 113 ALA A C 1
ATOM 846 O O . ALA A 1 113 ? 2.507 -5.887 4.285 1.00 80.81 113 ALA A O 1
ATOM 847 N N . TRP A 1 114 ? 0.850 -4.635 5.134 1.00 80.88 114 TRP A N 1
ATOM 848 C CA . TRP A 1 114 ? 0.213 -4.312 3.860 1.00 80.88 114 TRP A CA 1
ATOM 849 C C . TRP A 1 114 ? 1.155 -3.559 2.923 1.00 80.88 114 TRP A C 1
ATOM 851 O O . TRP A 1 114 ? 1.472 -4.036 1.833 1.00 80.88 114 TRP A O 1
ATOM 861 N N . PHE A 1 115 ? 1.670 -2.413 3.364 1.00 81.81 115 PHE A N 1
ATOM 862 C CA . PHE A 1 115 ? 2.572 -1.605 2.551 1.00 81.81 115 PHE A CA 1
ATOM 863 C C . PHE A 1 115 ? 3.944 -2.266 2.394 1.00 81.81 115 PHE A C 1
ATOM 865 O O . PHE A 1 115 ? 4.522 -2.209 1.314 1.00 81.81 115 PHE A O 1
ATOM 872 N N . GLY A 1 116 ? 4.441 -2.975 3.409 1.00 80.06 116 GLY A N 1
ATOM 873 C CA . GLY A 1 116 ? 5.656 -3.783 3.300 1.00 80.06 116 GLY A CA 1
ATOM 874 C C . GLY A 1 116 ? 5.538 -4.851 2.212 1.00 80.06 116 GLY A C 1
ATOM 875 O O . GLY A 1 116 ? 6.426 -4.963 1.371 1.00 80.06 116 GLY A O 1
ATOM 876 N N . SER A 1 117 ? 4.410 -5.567 2.152 1.00 78.50 117 SER A N 1
ATOM 877 C CA . SER A 1 117 ? 4.152 -6.556 1.097 1.00 78.50 117 SER A CA 1
ATOM 878 C C . SER A 1 117 ? 4.091 -5.928 -0.299 1.00 78.50 117 SER A C 1
ATOM 880 O O . SER A 1 117 ? 4.593 -6.522 -1.249 1.00 78.50 117 SER A O 1
ATOM 882 N N . SER A 1 118 ? 3.572 -4.699 -0.419 1.00 78.50 118 SER A N 1
ATOM 883 C CA . SER A 1 118 ? 3.613 -3.926 -1.664 1.00 78.50 118 SER A CA 1
ATOM 884 C C . SER A 1 118 ? 5.040 -3.643 -2.120 1.00 78.50 118 SER A C 1
ATOM 886 O O . SER A 1 118 ? 5.342 -3.797 -3.300 1.00 78.50 118 SER A O 1
ATOM 888 N N . ILE A 1 119 ? 5.910 -3.202 -1.207 1.00 80.62 119 ILE A N 1
ATOM 889 C CA . ILE A 1 119 ? 7.303 -2.867 -1.529 1.00 80.62 119 ILE A CA 1
ATOM 890 C C . ILE A 1 119 ? 8.099 -4.125 -1.877 1.00 80.62 119 ILE A C 1
ATOM 892 O O . ILE A 1 119 ? 8.832 -4.116 -2.859 1.00 80.62 119 ILE A O 1
ATOM 896 N N . VAL A 1 120 ? 7.930 -5.215 -1.122 1.00 81.62 120 VAL A N 1
ATOM 897 C CA . VAL A 1 120 ? 8.596 -6.498 -1.403 1.00 81.62 120 VAL A CA 1
ATOM 898 C C . VAL A 1 120 ? 8.127 -7.078 -2.736 1.00 81.62 120 VAL A C 1
ATOM 900 O O . VAL A 1 120 ? 8.957 -7.510 -3.529 1.00 81.62 120 VAL A O 1
ATOM 903 N N . SER A 1 121 ? 6.819 -7.046 -3.007 1.00 76.31 121 SER A N 1
ATOM 904 C CA . SER A 1 121 ? 6.258 -7.471 -4.292 1.00 76.31 121 SER A CA 1
ATOM 905 C C . SER A 1 121 ? 6.851 -6.653 -5.435 1.00 76.31 121 SER A C 1
ATOM 907 O O . SER A 1 121 ? 7.430 -7.225 -6.350 1.00 76.31 121 SER A O 1
ATOM 909 N N . LEU A 1 122 ? 6.799 -5.320 -5.347 1.00 76.38 122 LEU A N 1
ATOM 910 C CA . LEU A 1 122 ? 7.401 -4.442 -6.348 1.00 76.38 122 LEU A CA 1
ATOM 911 C C . LEU A 1 122 ? 8.899 -4.733 -6.528 1.00 76.38 122 LEU A C 1
ATOM 913 O O . LEU A 1 122 ? 9.356 -4.824 -7.657 1.00 76.38 122 LEU A O 1
ATOM 917 N N . GLY A 1 123 ? 9.646 -4.930 -5.440 1.00 74.75 123 GLY A N 1
ATOM 918 C CA . GLY A 1 123 ? 11.071 -5.257 -5.481 1.00 74.75 123 GLY A CA 1
ATOM 919 C C . GLY A 1 123 ? 11.368 -6.574 -6.197 1.00 74.75 123 GLY A C 1
ATOM 920 O O . GLY A 1 123 ? 12.254 -6.601 -7.038 1.00 74.75 123 GLY A O 1
ATOM 921 N N . HIS A 1 124 ? 10.603 -7.634 -5.924 1.00 76.62 124 HIS A N 1
ATOM 922 C CA . HIS A 1 124 ? 10.745 -8.923 -6.613 1.00 76.62 124 HIS A CA 1
ATOM 923 C C . HIS A 1 124 ? 10.406 -8.841 -8.106 1.00 76.62 124 HIS A C 1
ATOM 925 O O . HIS A 1 124 ? 10.949 -9.581 -8.911 1.00 76.62 124 HIS A O 1
ATOM 931 N N . TYR A 1 125 ? 9.493 -7.945 -8.470 1.00 70.12 125 TYR A N 1
ATOM 932 C CA . TYR A 1 125 ? 9.069 -7.730 -9.851 1.00 70.12 125 TYR A CA 1
ATOM 933 C C . TYR A 1 125 ? 9.952 -6.732 -10.622 1.00 70.12 125 TYR A C 1
ATOM 935 O O . TYR A 1 125 ? 9.825 -6.631 -11.841 1.00 70.12 125 TYR A O 1
ATOM 943 N N . LEU A 1 126 ? 10.792 -5.963 -9.925 1.00 68.25 126 LEU A N 1
ATOM 944 C CA . LEU A 1 126 ? 11.801 -5.073 -10.508 1.00 68.25 126 LEU A CA 1
ATOM 945 C C . LEU A 1 126 ? 13.208 -5.701 -10.519 1.00 68.25 126 LEU A C 1
ATOM 947 O O . LEU A 1 126 ? 14.113 -5.103 -11.092 1.00 68.25 126 LEU A O 1
ATOM 951 N N . SER A 1 127 ? 13.417 -6.844 -9.859 1.00 63.59 127 SER A N 1
ATOM 952 C CA . SER A 1 127 ? 14.668 -7.621 -9.887 1.00 63.59 127 SER A CA 1
ATOM 953 C C . SER A 1 127 ? 14.679 -8.627 -11.025 1.00 63.59 127 SER A C 1
ATOM 955 O O . SER A 1 127 ? 15.740 -8.765 -11.667 1.00 63.59 127 SER A O 1
#

pLDDT: mean 72.88, std 9.2, range [39.78, 86.56]

Secondary structure (DSSP, 8-state):
----THHHHHHHHHHHHHHHHHHHHHHHHHHHH-S-S-HHHHHHHHHHGGGGGGHHHHHTTTSSS-HHHHHHHHHHHHHHHHHHHHHHHH--S---HHHHHHHHHHHHHHHHHHHHHHHHHHHHHH-

Radius of gyration: 16.73 Å; chains: 1; bounding box: 40×24×47 Å